Protein AF-A0A9D9XX93-F1 (afdb_monomer_lite)

Radius of gyration: 15.36 Å; chains: 1; bounding box: 26×37×39 Å

Foldseek 3Di:
DLPA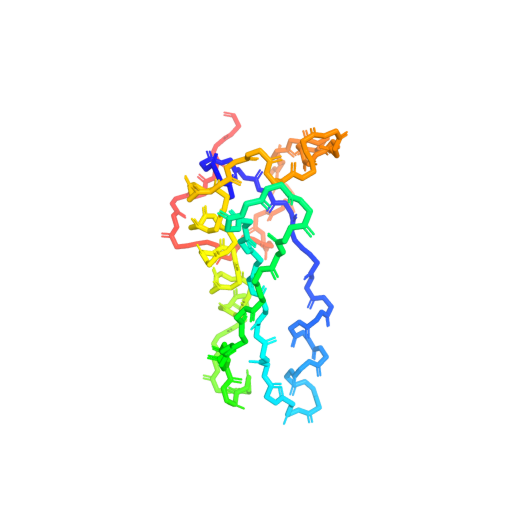DFDDDQVVLVVCQVVQNFDKDWAWDAPDVPDIDIDIDGQGNGSNPDDRCVSVVSVVVVVVVSCVVPVVPDPPVDPRPPDHDDPVCVVVDDDPDDDDDD

pLDDT: mean 94.85, std 4.1, range [68.88, 98.12]

Structure (mmCIF, N/CA/C/O backbone):
data_AF-A0A9D9XX93-F1
#
_entry.id   AF-A0A9D9XX93-F1
#
loop_
_atom_site.group_PDB
_atom_site.id
_atom_site.type_symbol
_atom_site.label_atom_id
_atom_site.label_alt_id
_atom_site.label_comp_id
_atom_site.label_asym_id
_atom_site.label_entity_id
_atom_site.label_seq_id
_atom_site.pdbx_PDB_ins_code
_atom_site.Cartn_x
_atom_site.Cartn_y
_atom_site.Cartn_z
_atom_site.occupancy
_atom_site.B_iso_or_equiv
_atom_site.auth_seq_id
_atom_site.auth_comp_id
_atom_site.auth_asym_id
_atom_site.auth_atom_id
_atom_site.pdbx_PDB_model_num
ATOM 1 N N . PHE A 1 1 ? -3.463 7.532 -5.081 1.00 94.12 1 PHE A N 1
ATOM 2 C CA . PHE A 1 1 ? -3.706 7.297 -3.642 1.00 94.12 1 PHE A CA 1
ATOM 3 C C . PHE A 1 1 ? -4.510 8.448 -3.058 1.00 94.12 1 PHE A C 1
ATOM 5 O O . PHE A 1 1 ? -4.016 9.572 -3.066 1.00 94.12 1 PHE A O 1
ATOM 12 N N . LEU A 1 2 ? -5.735 8.192 -2.600 1.00 94.75 2 LEU A N 1
ATOM 13 C CA . LEU A 1 2 ? -6.713 9.170 -2.118 1.00 94.75 2 LEU A CA 1
ATOM 14 C C . LEU A 1 2 ? -6.823 10.371 -3.073 1.00 94.75 2 LEU A C 1
ATOM 16 O O . LEU A 1 2 ? -6.696 11.523 -2.665 1.00 94.75 2 LEU A O 1
ATOM 20 N N . ASN A 1 3 ? -6.989 10.072 -4.368 1.00 91.75 3 ASN A N 1
ATOM 21 C CA . ASN A 1 3 ? -7.096 11.042 -5.469 1.00 91.75 3 ASN A CA 1
ATOM 22 C C . ASN A 1 3 ? -5.885 11.970 -5.657 1.00 91.75 3 ASN A C 1
ATOM 24 O O . ASN A 1 3 ? -5.996 13.026 -6.274 1.00 91.75 3 ASN A O 1
ATOM 28 N N . LYS A 1 4 ? -4.714 11.585 -5.139 1.00 92.38 4 LYS A N 1
ATOM 29 C CA . LYS A 1 4 ? -3.457 12.304 -5.356 1.00 92.38 4 LYS A CA 1
ATOM 30 C C . LYS A 1 4 ? -2.407 11.408 -6.016 1.00 92.38 4 LYS A C 1
ATOM 32 O O . LYS A 1 4 ? -2.319 10.218 -5.671 1.00 92.38 4 LYS A O 1
ATOM 37 N N . PRO A 1 5 ? -1.561 11.969 -6.901 1.00 93.50 5 PRO A N 1
ATOM 38 C CA . PRO A 1 5 ? -0.344 11.306 -7.356 1.00 93.50 5 PRO A CA 1
ATOM 39 C C . PRO A 1 5 ? 0.514 10.992 -6.138 1.00 93.50 5 PRO A C 1
ATOM 41 O O . PRO A 1 5 ? 0.676 11.825 -5.245 1.00 93.50 5 PRO A O 1
ATOM 44 N N . THR A 1 6 ? 0.989 9.759 -6.012 1.00 94.75 6 THR A N 1
ATOM 45 C CA . THR A 1 6 ? 1.677 9.334 -4.791 1.00 94.75 6 THR A CA 1
ATOM 46 C C . THR A 1 6 ? 2.667 8.229 -5.109 1.00 94.75 6 THR A C 1
ATOM 48 O O . THR A 1 6 ? 2.300 7.216 -5.693 1.00 94.75 6 THR A O 1
ATOM 51 N N . GLY A 1 7 ? 3.914 8.405 -4.674 1.00 94.12 7 GLY A N 1
ATOM 52 C CA . GLY A 1 7 ? 4.950 7.387 -4.815 1.00 94.12 7 GLY A CA 1
ATOM 53 C C . GLY A 1 7 ? 4.735 6.203 -3.869 1.00 94.12 7 GLY A C 1
ATOM 54 O O . GLY A 1 7 ? 4.443 6.382 -2.680 1.00 94.12 7 GLY A O 1
ATOM 55 N N . PHE A 1 8 ? 4.923 4.995 -4.390 1.00 95.00 8 PHE A N 1
ATOM 56 C CA . PHE A 1 8 ? 4.985 3.744 -3.634 1.00 95.00 8 PHE A CA 1
ATOM 57 C C . PHE A 1 8 ? 6.303 3.028 -3.928 1.00 95.00 8 PHE A C 1
ATOM 59 O O . PHE A 1 8 ? 6.903 3.206 -4.988 1.00 95.00 8 PHE A O 1
ATOM 66 N N . LEU A 1 9 ? 6.770 2.230 -2.969 1.00 93.12 9 LEU A N 1
ATOM 67 C CA . LEU A 1 9 ? 7.984 1.438 -3.131 1.00 93.12 9 LEU A CA 1
ATOM 68 C C . LEU A 1 9 ? 7.708 0.259 -4.071 1.00 93.12 9 LEU A C 1
ATOM 70 O O . LEU A 1 9 ? 6.812 -0.533 -3.812 1.00 93.12 9 LEU A O 1
ATOM 74 N N . LYS A 1 10 ? 8.522 0.113 -5.123 1.00 91.75 10 LYS A N 1
ATOM 75 C CA . LYS A 1 10 ? 8.438 -1.012 -6.076 1.00 91.75 10 LYS A CA 1
ATOM 76 C C . LYS A 1 10 ? 9.154 -2.283 -5.595 1.00 91.75 10 LYS A C 1
ATOM 78 O O . LYS A 1 10 ? 9.040 -3.331 -6.221 1.00 91.75 10 LYS A O 1
ATOM 83 N N . GLY A 1 11 ? 9.944 -2.188 -4.521 1.00 93.62 11 GLY A N 1
ATOM 84 C CA . GLY A 1 11 ? 10.828 -3.268 -4.072 1.00 93.62 11 GLY A CA 1
ATOM 85 C C . GLY A 1 11 ? 10.088 -4.552 -3.697 1.00 93.62 11 GLY A C 1
ATOM 86 O O . GLY A 1 11 ? 10.543 -5.632 -4.057 1.00 93.62 11 GLY A O 1
ATOM 87 N N . SER A 1 12 ? 8.929 -4.435 -3.044 1.00 92.81 12 SER A N 1
ATOM 88 C CA . SER A 1 12 ? 8.096 -5.580 -2.661 1.00 92.81 12 SER A CA 1
ATOM 89 C C . SER A 1 12 ? 7.587 -6.353 -3.876 1.00 92.81 12 SER A C 1
ATOM 91 O O . SER A 1 12 ? 7.733 -7.570 -3.923 1.00 92.81 12 SER A O 1
ATOM 93 N N . GLU A 1 13 ? 7.059 -5.656 -4.885 1.00 95.94 13 GLU A N 1
ATOM 94 C CA . GLU A 1 13 ? 6.615 -6.288 -6.130 1.00 95.94 13 GLU A CA 1
ATOM 95 C C . GLU A 1 13 ? 7.779 -6.945 -6.873 1.00 95.94 13 GLU A C 1
ATOM 97 O O . GLU A 1 13 ? 7.690 -8.115 -7.238 1.00 95.94 13 GLU A O 1
ATOM 102 N N . LYS A 1 14 ? 8.901 -6.233 -7.044 1.00 96.56 14 LYS A N 1
ATOM 103 C CA . LYS A 1 14 ? 10.091 -6.790 -7.707 1.00 96.56 14 LYS A CA 1
ATOM 104 C C . LYS A 1 14 ? 10.597 -8.052 -7.012 1.00 96.56 14 LYS A C 1
ATOM 106 O O . LYS A 1 14 ? 10.942 -9.020 -7.686 1.00 96.56 14 LYS A O 1
ATOM 111 N N . PHE A 1 15 ? 10.627 -8.046 -5.682 1.00 97.56 15 PHE A N 1
ATOM 112 C CA . PHE A 1 15 ? 11.035 -9.202 -4.893 1.00 97.56 15 PHE A CA 1
ATOM 113 C C . PHE A 1 15 ? 10.060 -10.372 -5.058 1.00 97.56 15 PHE A C 1
ATOM 115 O O . PHE A 1 15 ? 10.495 -11.475 -5.383 1.00 97.56 15 PHE A O 1
ATOM 122 N N . ALA A 1 16 ? 8.754 -10.127 -4.917 1.00 97.62 16 ALA A N 1
ATOM 123 C CA . ALA A 1 16 ? 7.729 -11.157 -5.071 1.00 97.62 16 ALA A CA 1
ATOM 124 C C . ALA A 1 16 ? 7.778 -11.808 -6.461 1.00 97.62 16 ALA A C 1
ATOM 126 O O . ALA A 1 16 ? 7.798 -13.033 -6.558 1.00 97.62 16 ALA A O 1
ATOM 127 N N . LYS A 1 17 ? 7.898 -11.007 -7.531 1.00 97.94 17 LYS A N 1
ATOM 128 C CA . LYS A 1 17 ? 8.065 -11.508 -8.906 1.00 97.94 17 LYS A CA 1
ATOM 129 C C . LYS A 1 17 ? 9.351 -12.308 -9.078 1.00 97.94 17 LYS A C 1
ATOM 131 O O . LYS A 1 17 ? 9.315 -13.422 -9.589 1.00 97.94 17 LYS A O 1
ATOM 136 N N . GLY A 1 18 ? 10.483 -11.764 -8.629 1.00 97.69 18 GLY A N 1
ATOM 137 C CA . GLY A 1 18 ? 11.787 -12.409 -8.791 1.00 97.69 18 GLY A CA 1
ATOM 138 C C . GLY A 1 18 ? 11.905 -13.744 -8.053 1.00 97.69 18 GLY A C 1
ATOM 139 O O . GLY A 1 18 ? 12.615 -14.632 -8.513 1.00 97.69 18 GLY A O 1
ATOM 140 N N . GLN A 1 19 ? 11.197 -13.891 -6.933 1.00 98.00 19 GLN A N 1
ATOM 141 C CA . GLN A 1 19 ? 11.206 -15.105 -6.114 1.00 98.00 19 GLN A CA 1
ATOM 142 C C . GLN A 1 19 ? 9.971 -15.997 -6.316 1.00 98.00 19 GLN A C 1
ATOM 144 O O . GLN A 1 19 ? 9.900 -17.062 -5.711 1.00 98.00 19 GLN A O 1
ATOM 149 N N . LYS A 1 20 ? 9.014 -15.592 -7.164 1.00 97.50 20 LYS A N 1
ATOM 150 C CA . LYS A 1 20 ? 7.742 -16.302 -7.398 1.00 97.50 20 LYS A CA 1
ATOM 151 C C . LYS A 1 20 ? 6.957 -16.553 -6.103 1.00 97.50 20 LYS A C 1
ATOM 153 O O . LYS A 1 20 ? 6.455 -17.648 -5.868 1.00 97.50 20 LYS A O 1
ATOM 158 N N . ILE A 1 21 ? 6.906 -15.545 -5.235 1.00 97.94 21 ILE A N 1
ATOM 159 C CA . ILE A 1 21 ? 6.302 -15.658 -3.903 1.00 97.94 21 ILE A CA 1
ATOM 160 C C . ILE A 1 21 ? 4.865 -15.120 -3.937 1.00 97.94 21 ILE A C 1
ATOM 162 O O . ILE A 1 21 ? 4.689 -13.941 -4.259 1.00 97.94 21 ILE A O 1
ATOM 166 N N . PRO A 1 22 ? 3.856 -15.923 -3.548 1.00 97.75 22 PRO A N 1
ATOM 167 C CA . PRO A 1 22 ? 2.496 -15.437 -3.349 1.00 97.75 22 PRO A CA 1
ATOM 168 C C . PRO A 1 22 ? 2.448 -14.288 -2.339 1.00 97.75 22 PRO A C 1
ATOM 170 O O . PRO A 1 22 ? 3.128 -14.299 -1.311 1.00 97.75 22 PRO A O 1
ATOM 173 N N . VAL A 1 23 ? 1.614 -13.293 -2.614 1.00 98.06 23 VAL A N 1
ATOM 174 C CA . VAL A 1 23 ? 1.494 -12.082 -1.805 1.00 98.06 23 VAL A CA 1
ATOM 175 C C . VAL A 1 23 ? 0.183 -12.122 -1.042 1.00 98.06 23 VAL A C 1
ATOM 177 O O . VAL A 1 23 ? -0.896 -12.132 -1.631 1.00 98.06 23 VAL A O 1
ATOM 180 N N . VAL A 1 24 ? 0.278 -12.107 0.283 1.00 97.94 24 VAL A N 1
ATOM 181 C CA . VAL A 1 24 ? -0.860 -11.976 1.197 1.00 97.94 24 VAL A CA 1
ATOM 182 C C . VAL A 1 24 ? -0.900 -10.543 1.710 1.00 97.94 24 VAL A C 1
ATOM 184 O O . VAL A 1 24 ? 0.128 -9.981 2.091 1.00 97.94 24 VAL A O 1
ATOM 187 N N . MET A 1 25 ? -2.089 -9.952 1.731 1.00 96.94 25 MET A N 1
ATOM 188 C CA . MET A 1 25 ? -2.329 -8.649 2.336 1.00 96.94 25 MET A CA 1
ATOM 189 C C . MET A 1 25 ? -3.026 -8.821 3.681 1.00 96.94 25 MET A C 1
ATOM 191 O O . MET A 1 25 ? -3.832 -9.729 3.864 1.00 96.94 25 MET A O 1
ATOM 195 N N . MET A 1 26 ? -2.713 -7.922 4.611 1.00 97.44 26 MET A N 1
ATOM 196 C CA . MET A 1 26 ? -3.403 -7.796 5.886 1.00 97.44 26 MET A CA 1
ATOM 197 C C . MET A 1 26 ? -4.142 -6.458 5.929 1.00 97.44 26 MET A C 1
A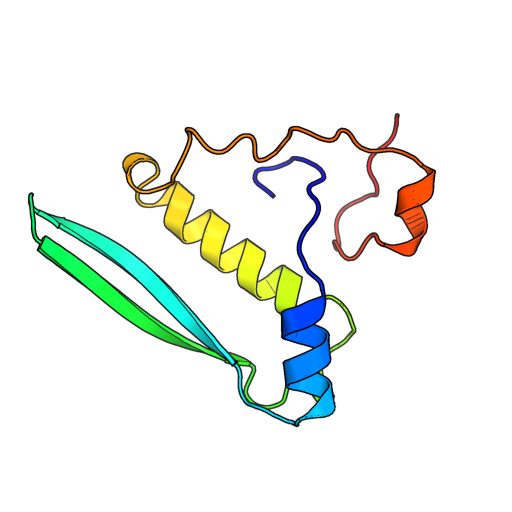TOM 199 O O . MET A 1 26 ? -3.561 -5.419 5.606 1.00 97.44 26 MET A O 1
ATOM 203 N N . THR A 1 27 ? -5.388 -6.472 6.385 1.00 96.31 27 THR A N 1
ATOM 204 C CA . THR A 1 27 ? -6.144 -5.270 6.753 1.00 96.31 27 THR A CA 1
ATOM 205 C C . THR A 1 27 ? -6.483 -5.288 8.232 1.00 96.31 27 THR A C 1
ATOM 207 O O . THR A 1 27 ? -6.737 -6.345 8.809 1.00 96.31 27 THR A O 1
ATOM 210 N N . THR A 1 28 ? -6.511 -4.106 8.844 1.00 96.31 28 THR A N 1
ATOM 211 C CA . THR A 1 28 ? -6.790 -3.950 10.273 1.00 96.31 28 THR A CA 1
ATOM 212 C C . THR A 1 28 ? -8.074 -3.163 10.462 1.00 96.31 28 THR A C 1
ATOM 214 O O . THR A 1 28 ? -8.250 -2.101 9.866 1.00 96.31 28 THR A O 1
ATOM 217 N N . THR A 1 29 ? -8.954 -3.647 11.329 1.00 96.94 29 THR A N 1
ATOM 218 C CA . THR A 1 29 ? -10.125 -2.907 11.805 1.00 96.94 29 THR A CA 1
ATOM 219 C C . THR A 1 29 ? -10.148 -2.888 13.328 1.00 96.94 29 THR A C 1
ATOM 221 O O . THR A 1 29 ? -9.527 -3.714 13.998 1.00 96.94 29 THR A O 1
ATOM 224 N N . ARG A 1 30 ? -10.833 -1.910 13.915 1.00 97.62 30 ARG A N 1
ATOM 225 C CA . ARG A 1 30 ? -11.020 -1.785 15.362 1.00 97.62 30 ARG A CA 1
ATOM 226 C C . ARG A 1 30 ? -12.487 -2.007 15.684 1.00 97.62 30 ARG A C 1
ATOM 228 O O . ARG A 1 30 ? -13.315 -1.150 15.386 1.00 97.62 30 ARG A O 1
ATOM 235 N N . THR A 1 31 ? -12.790 -3.134 16.321 1.00 96.12 31 THR A N 1
ATOM 236 C CA . THR A 1 31 ? -14.164 -3.531 16.675 1.00 96.12 31 THR A CA 1
ATOM 237 C C . THR A 1 31 ? -14.673 -2.796 17.913 1.00 96.12 31 THR A C 1
ATOM 239 O O . THR A 1 31 ? -15.847 -2.452 17.999 1.00 96.12 31 THR A O 1
ATOM 242 N N . LYS A 1 32 ? -13.782 -2.525 18.874 1.00 96.62 32 LYS A N 1
ATOM 243 C CA . LYS A 1 32 ? -14.024 -1.693 20.064 1.00 96.62 32 LYS A CA 1
ATOM 244 C C . LYS A 1 32 ? -12.696 -1.183 20.628 1.00 96.62 32 LYS A C 1
ATOM 246 O O . LYS A 1 32 ? -11.622 -1.585 20.182 1.00 96.62 32 LYS A O 1
ATOM 251 N N . ARG A 1 33 ? -12.737 -0.289 21.624 1.00 96.31 33 A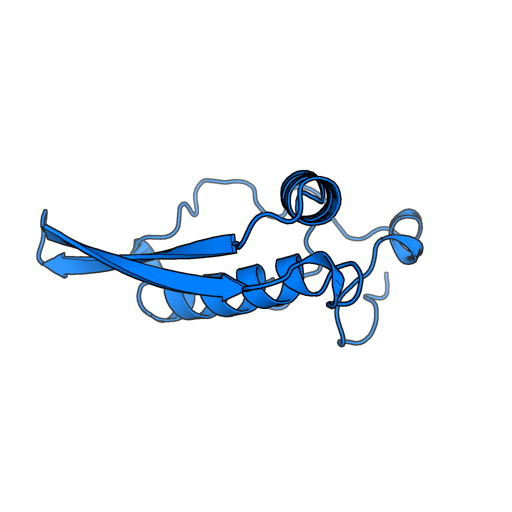RG A N 1
ATOM 252 C CA . ARG A 1 33 ? -11.520 0.254 22.256 1.00 96.31 33 ARG A CA 1
ATOM 253 C C . ARG A 1 33 ? -10.596 -0.884 22.717 1.00 96.31 33 ARG A C 1
ATOM 255 O O . ARG A 1 33 ? -11.023 -1.794 23.426 1.00 96.31 33 ARG A O 1
ATOM 262 N N . GLY A 1 34 ? -9.337 -0.828 22.286 1.00 96.25 34 GLY A N 1
ATOM 263 C CA . GLY A 1 34 ? -8.312 -1.824 22.615 1.00 96.25 34 GLY A CA 1
ATOM 264 C C . GLY A 1 34 ? -8.449 -3.181 21.913 1.00 96.25 34 GLY A C 1
ATOM 265 O O . GLY A 1 34 ? -7.648 -4.058 22.199 1.00 96.25 34 GLY A O 1
ATOM 266 N N . HIS A 1 35 ? -9.425 -3.370 21.018 1.00 97.81 35 HIS A N 1
ATOM 267 C CA . HIS A 1 35 ? -9.637 -4.635 20.312 1.00 97.81 35 HIS A CA 1
ATOM 268 C C . HIS A 1 35 ? -9.546 -4.416 18.804 1.00 97.81 35 HIS A C 1
ATOM 270 O O . HIS A 1 35 ? -10.336 -3.666 18.223 1.00 97.81 35 HIS A O 1
ATOM 276 N N . TYR A 1 36 ? -8.580 -5.089 18.189 1.00 97.19 36 TYR A N 1
ATOM 277 C CA . TYR A 1 36 ? -8.311 -5.019 16.761 1.00 97.19 36 TYR A CA 1
ATOM 278 C C . TYR A 1 36 ? -8.578 -6.374 16.122 1.00 97.19 36 TYR A C 1
ATOM 280 O O . TYR A 1 36 ? -8.296 -7.416 16.711 1.00 97.19 36 TYR A O 1
ATOM 288 N N . HIS A 1 37 ? -9.143 -6.335 14.927 1.00 97.62 37 HIS A N 1
ATOM 289 C CA . HIS A 1 37 ? -9.335 -7.488 14.076 1.00 97.62 37 HIS A CA 1
ATOM 290 C C . HIS A 1 37 ? -8.396 -7.359 12.879 1.00 97.62 37 HIS A C 1
ATOM 292 O O . HIS A 1 37 ? -8.299 -6.291 12.273 1.00 97.62 37 HIS A O 1
ATOM 298 N N . PHE A 1 38 ? -7.696 -8.447 12.578 1.00 97.44 38 PHE A N 1
ATOM 299 C CA . PHE A 1 38 ? -6.787 -8.545 11.447 1.00 97.44 38 PHE A CA 1
ATOM 300 C C . PHE A 1 38 ? -7.357 -9.570 10.480 1.00 97.44 38 PHE A C 1
ATOM 302 O O . PHE A 1 38 ? -7.593 -10.716 10.859 1.00 97.44 38 PHE A O 1
ATOM 309 N N . GLU A 1 39 ? -7.570 -9.142 9.247 1.00 97.31 39 GLU A N 1
ATOM 310 C CA . GLU A 1 39 ? -8.012 -10.001 8.160 1.00 97.31 39 GLU A CA 1
ATOM 311 C C . GLU A 1 39 ? -6.854 -10.173 7.185 1.00 97.31 39 GLU A C 1
ATOM 313 O O . GLU A 1 39 ? -6.218 -9.192 6.794 1.00 97.31 39 GLU A O 1
ATOM 318 N N . TYR A 1 40 ? -6.578 -11.421 6.817 1.00 98.12 40 TYR A N 1
ATOM 319 C CA . TYR A 1 40 ? -5.561 -11.776 5.838 1.00 98.12 40 TYR A CA 1
ATOM 320 C C . TYR A 1 40 ? -6.249 -12.363 4.619 1.00 98.12 40 TYR A C 1
ATOM 322 O O . TYR A 1 40 ? -7.088 -13.253 4.749 1.00 98.12 40 TYR A O 1
ATOM 330 N N . PHE A 1 41 ? -5.862 -11.906 3.437 1.00 97.81 41 PHE A N 1
ATOM 331 C CA . PHE A 1 41 ? -6.359 -12.457 2.186 1.00 97.81 41 PHE A CA 1
ATOM 332 C C . PHE A 1 41 ? -5.242 -12.535 1.155 1.00 97.81 41 PHE A C 1
ATOM 334 O O . PHE A 1 41 ? -4.272 -11.770 1.185 1.00 97.81 41 PHE A O 1
ATOM 341 N N . LEU A 1 42 ? -5.376 -13.494 0.242 1.00 98.06 42 LEU A N 1
ATOM 342 C CA . LEU A 1 42 ? -4.464 -13.634 -0.880 1.00 98.06 42 LEU A CA 1
ATOM 343 C C . LEU A 1 42 ? -4.661 -12.438 -1.813 1.00 98.06 42 LEU A C 1
ATOM 345 O O . LEU A 1 42 ? -5.727 -12.277 -2.401 1.00 98.06 42 LEU A O 1
ATOM 349 N N . LEU A 1 43 ? -3.641 -11.587 -1.912 1.00 97.69 43 LEU A N 1
ATOM 350 C CA . LEU A 1 43 ? -3.637 -10.449 -2.826 1.00 97.69 43 LEU A CA 1
ATOM 351 C C . LEU A 1 43 ? -3.250 -10.915 -4.232 1.00 97.69 43 LEU A C 1
ATOM 353 O O . LEU A 1 43 ? -3.859 -10.505 -5.209 1.00 97.69 43 LEU A O 1
ATOM 357 N N . CYS A 1 44 ? -2.249 -11.790 -4.334 1.00 97.94 44 CYS A N 1
ATOM 358 C CA . CYS A 1 44 ? -1.784 -12.333 -5.604 1.00 97.94 44 CYS A CA 1
ATOM 359 C C . CYS A 1 44 ? -1.173 -13.724 -5.401 1.00 97.94 44 CYS A C 1
ATOM 361 O O . CYS A 1 44 ? -0.261 -13.878 -4.591 1.00 97.94 44 CYS A O 1
ATOM 363 N N . GLU A 1 45 ? -1.667 -14.728 -6.126 1.00 98.00 45 GLU A N 1
ATOM 364 C CA . GLU A 1 45 ? -1.140 -16.097 -6.063 1.00 98.00 45 GLU A CA 1
ATOM 365 C C . GLU A 1 45 ? 0.189 -16.232 -6.810 1.00 98.00 45 GLU A C 1
ATOM 367 O O . GLU A 1 45 ? 1.190 -16.634 -6.225 1.00 98.00 45 GLU A O 1
ATOM 372 N N . ASP A 1 46 ? 0.213 -15.826 -8.081 1.00 97.81 46 ASP A N 1
ATOM 373 C CA . ASP A 1 46 ? 1.419 -15.804 -8.902 1.00 97.81 46 ASP A CA 1
ATOM 374 C C . ASP A 1 46 ? 1.735 -14.364 -9.341 1.00 97.81 46 ASP A C 1
ATOM 376 O O . ASP A 1 46 ? 1.101 -13.834 -10.259 1.00 97.81 46 ASP A O 1
ATOM 380 N N . PRO A 1 47 ? 2.726 -13.695 -8.724 1.00 97.38 47 PRO A N 1
ATOM 381 C CA . PRO A 1 47 ? 3.090 -12.338 -9.114 1.00 97.38 47 PRO A CA 1
ATOM 382 C C . PRO A 1 47 ? 3.769 -12.279 -10.493 1.00 97.38 47 PRO A C 1
ATOM 384 O O . PRO A 1 47 ? 3.873 -11.196 -11.069 1.00 97.38 47 PRO A O 1
ATOM 387 N N . THR A 1 48 ? 4.242 -13.398 -11.052 1.00 97.44 48 THR A N 1
ATOM 388 C CA . THR A 1 48 ? 4.972 -13.401 -12.331 1.00 97.44 48 THR A CA 1
ATOM 389 C C . THR A 1 48 ? 4.079 -13.214 -13.552 1.00 97.44 48 THR A C 1
ATOM 391 O O . THR A 1 48 ? 4.574 -12.773 -14.589 1.00 97.44 48 THR A O 1
ATOM 394 N N . VAL A 1 49 ? 2.776 -13.486 -13.429 1.00 97.56 49 VAL A N 1
ATOM 395 C CA . VAL A 1 49 ? 1.818 -13.406 -14.547 1.00 97.56 49 VAL A CA 1
ATOM 396 C C . VAL A 1 49 ? 1.078 -12.070 -14.630 1.00 97.56 49 VAL A C 1
ATOM 398 O O . VAL A 1 49 ? 0.388 -11.812 -15.614 1.00 97.56 49 VAL A O 1
ATOM 401 N N . ILE A 1 50 ? 1.211 -11.207 -13.619 1.00 96.25 50 ILE A N 1
ATOM 402 C CA . ILE A 1 50 ? 0.571 -9.886 -13.606 1.00 96.25 50 ILE A CA 1
ATOM 403 C C . ILE A 1 50 ? 1.493 -8.804 -14.199 1.00 96.25 50 ILE A C 1
ATOM 405 O O . ILE A 1 50 ? 2.720 -8.905 -14.066 1.00 96.25 50 ILE A O 1
ATOM 409 N N . PRO A 1 51 ? 0.948 -7.735 -14.814 1.00 95.38 51 PRO A N 1
ATOM 410 C CA . PRO A 1 51 ? 1.736 -6.605 -15.316 1.00 95.38 51 PRO A CA 1
ATOM 411 C C . PRO A 1 51 ? 2.579 -5.919 -14.230 1.00 95.38 51 PRO A C 1
ATOM 413 O O . PRO A 1 51 ? 2.308 -6.048 -13.034 1.00 95.38 51 PRO A O 1
ATOM 416 N N . GLU A 1 52 ? 3.640 -5.203 -14.617 1.00 93.06 52 GLU A N 1
ATOM 417 C CA . GLU A 1 52 ? 4.381 -4.354 -13.670 1.00 93.06 52 GLU A CA 1
ATOM 418 C C . GLU A 1 52 ? 3.470 -3.256 -13.103 1.00 93.06 52 GLU A C 1
ATOM 420 O O . GLU A 1 52 ? 2.728 -2.608 -13.835 1.00 93.06 52 GLU A O 1
ATOM 425 N N . GLY A 1 53 ? 3.526 -3.056 -11.788 1.00 94.88 53 GLY A N 1
ATOM 426 C CA . GLY A 1 53 ? 2.733 -2.068 -11.066 1.00 94.88 53 GLY A CA 1
ATOM 427 C C . GLY A 1 53 ? 1.355 -2.567 -10.637 1.00 94.88 53 GLY A C 1
ATOM 428 O O . GLY A 1 53 ? 0.756 -1.967 -9.744 1.00 94.88 53 GLY A O 1
ATOM 429 N N . GLU A 1 54 ? 0.862 -3.675 -11.197 1.00 96.12 54 GLU A N 1
ATOM 430 C CA . 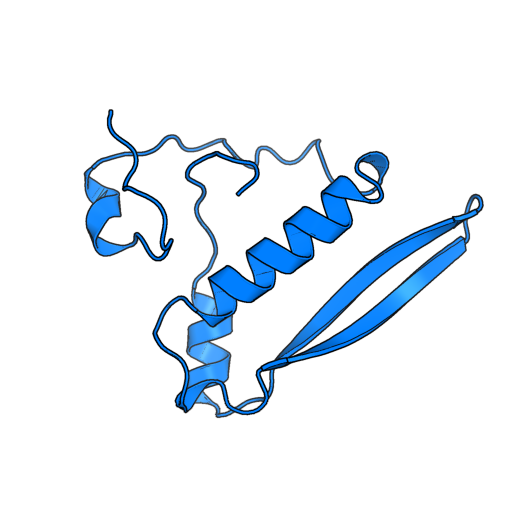GLU A 1 54 ? -0.468 -4.205 -10.878 1.00 96.12 54 GLU A CA 1
ATOM 431 C C . GLU A 1 54 ? -0.577 -4.631 -9.409 1.00 96.12 54 GLU A C 1
ATOM 433 O O . GLU A 1 54 ? -1.560 -4.313 -8.740 1.00 96.12 54 GLU A O 1
ATOM 438 N N . LEU A 1 55 ? 0.471 -5.243 -8.848 1.00 96.75 55 LEU A N 1
ATOM 439 C CA . LEU A 1 55 ? 0.473 -5.616 -7.432 1.00 96.75 55 LEU A CA 1
ATOM 440 C C . LEU A 1 55 ? 0.362 -4.383 -6.525 1.00 96.75 55 LEU A C 1
ATOM 442 O O . LEU A 1 55 ? -0.383 -4.381 -5.543 1.00 96.75 55 LEU A O 1
ATOM 446 N N . ILE A 1 56 ? 1.094 -3.316 -6.861 1.00 96.25 56 ILE A N 1
ATOM 447 C CA . ILE A 1 56 ? 1.020 -2.049 -6.132 1.00 96.25 56 ILE A CA 1
ATOM 448 C C . ILE A 1 56 ? -0.374 -1.434 -6.267 1.00 96.25 56 ILE A C 1
ATOM 450 O O . ILE A 1 56 ? -0.912 -0.968 -5.265 1.00 96.25 56 ILE A O 1
ATOM 454 N N . ARG A 1 57 ? -0.992 -1.460 -7.455 1.00 96.12 57 ARG A N 1
ATOM 455 C CA . ARG A 1 57 ? -2.362 -0.963 -7.657 1.00 96.12 57 ARG A CA 1
ATOM 456 C C . ARG A 1 57 ? -3.372 -1.697 -6.778 1.00 96.12 57 ARG A C 1
ATOM 458 O O . ARG A 1 57 ? -4.168 -1.042 -6.105 1.00 96.12 57 ARG A O 1
ATOM 465 N N . GLN A 1 58 ? -3.320 -3.028 -6.742 1.00 96.12 58 GLN A N 1
ATOM 466 C CA . GLN A 1 58 ? -4.213 -3.833 -5.905 1.00 96.12 58 GLN A CA 1
ATOM 467 C C . GLN A 1 58 ? -4.019 -3.507 -4.423 1.00 96.12 58 GLN A C 1
ATOM 469 O O . GLN A 1 58 ? -4.983 -3.202 -3.720 1.00 96.12 58 GLN A O 1
ATOM 474 N N . TYR A 1 59 ? -2.767 -3.457 -3.960 1.00 96.94 59 TYR A N 1
ATOM 475 C CA . TYR A 1 59 ? -2.446 -3.032 -2.597 1.00 96.94 59 TYR A CA 1
ATOM 476 C C . TYR A 1 59 ? -3.027 -1.646 -2.269 1.00 96.94 59 TYR A C 1
ATOM 478 O O . TYR A 1 59 ? -3.664 -1.466 -1.229 1.00 96.94 59 TYR A O 1
ATOM 486 N N . VAL A 1 60 ? -2.844 -0.667 -3.161 1.00 96.38 60 VAL A N 1
ATOM 487 C CA . VAL A 1 60 ? -3.353 0.701 -2.989 1.00 96.38 60 VAL A CA 1
ATOM 488 C C . VAL A 1 60 ? -4.872 0.720 -2.890 1.00 96.38 60 VAL A C 1
ATOM 490 O O . VAL A 1 60 ? -5.401 1.367 -1.990 1.00 96.38 60 VAL A O 1
ATOM 493 N N . TYR A 1 61 ? -5.565 -0.014 -3.757 1.00 96.31 61 TYR A N 1
ATOM 494 C CA . TYR A 1 61 ? -7.021 -0.119 -3.746 1.00 96.31 61 TYR A CA 1
ATOM 495 C C . TYR A 1 61 ? -7.556 -0.644 -2.407 1.00 96.31 61 TYR A C 1
ATOM 497 O O . TYR A 1 61 ? -8.450 -0.047 -1.803 1.00 96.31 61 TYR A O 1
ATOM 505 N N . HIS A 1 62 ? -6.981 -1.737 -1.901 1.00 97.44 62 HIS A N 1
ATOM 506 C CA . HIS A 1 62 ? -7.394 -2.316 -0.622 1.00 97.44 62 HIS A CA 1
ATOM 507 C C . HIS A 1 62 ? -7.032 -1.422 0.570 1.00 97.44 62 HIS A C 1
ATOM 509 O O . HIS A 1 62 ? -7.825 -1.291 1.505 1.00 97.44 62 HIS A O 1
ATOM 515 N N . LEU A 1 63 ? -5.874 -0.757 0.524 1.00 97.12 63 LEU A N 1
ATOM 516 C CA . LEU A 1 63 ? -5.479 0.215 1.539 1.00 97.12 63 LEU A CA 1
ATOM 517 C C . LEU A 1 63 ? -6.463 1.390 1.590 1.00 97.12 63 LEU A C 1
ATOM 519 O O . LEU A 1 63 ? -6.901 1.768 2.672 1.00 97.12 63 LEU A O 1
ATOM 523 N N . GLU A 1 64 ? -6.839 1.955 0.442 1.00 97.69 64 GLU A N 1
ATOM 524 C CA . GLU A 1 64 ? -7.817 3.046 0.376 1.00 97.69 64 GLU A CA 1
ATOM 525 C C . GLU A 1 64 ? -9.172 2.632 0.940 1.00 97.69 64 GLU A C 1
ATOM 527 O O . GLU A 1 64 ? -9.743 3.382 1.730 1.00 97.69 64 GLU A O 1
ATOM 532 N N . LYS A 1 65 ? -9.656 1.428 0.615 1.00 97.44 65 LYS A N 1
ATOM 533 C CA . LYS A 1 65 ? -10.889 0.892 1.205 1.00 97.44 65 LYS A CA 1
ATOM 534 C C . LYS A 1 65 ? -10.808 0.776 2.724 1.00 97.44 65 LYS A C 1
ATOM 536 O O . LYS A 1 65 ? -11.752 1.153 3.413 1.00 97.44 65 LYS A O 1
ATOM 541 N N . ASN A 1 66 ? -9.694 0.277 3.259 1.00 97.56 66 ASN A N 1
ATOM 542 C CA . ASN A 1 66 ? -9.517 0.147 4.705 1.00 97.56 66 ASN A CA 1
ATOM 543 C C . ASN A 1 66 ? -9.453 1.520 5.401 1.00 97.56 66 ASN A C 1
ATOM 545 O O . ASN A 1 66 ? -10.076 1.704 6.445 1.00 97.56 66 ASN A O 1
ATOM 549 N N . ILE A 1 67 ? -8.795 2.507 4.781 1.00 97.69 67 ILE A N 1
ATOM 550 C CA . ILE A 1 67 ? -8.786 3.898 5.259 1.00 97.69 67 ILE A CA 1
ATOM 551 C C . ILE A 1 67 ? -10.188 4.509 5.205 1.00 97.69 67 ILE A C 1
ATOM 553 O O . ILE A 1 67 ? -10.582 5.193 6.138 1.00 97.69 67 ILE A O 1
ATOM 557 N N . GLN A 1 68 ? -10.954 4.291 4.136 1.00 97.62 68 GLN A N 1
ATOM 558 C CA . GLN A 1 68 ? -12.325 4.804 4.032 1.00 97.62 68 GLN A CA 1
ATOM 559 C C . GLN A 1 68 ? -13.249 4.185 5.086 1.00 97.62 68 GLN A C 1
ATOM 561 O O . GLN A 1 68 ? -14.126 4.872 5.603 1.00 97.62 68 GLN A O 1
ATOM 566 N N . LEU A 1 69 ? -13.037 2.909 5.417 1.00 97.38 69 LEU A N 1
ATOM 567 C CA . LEU A 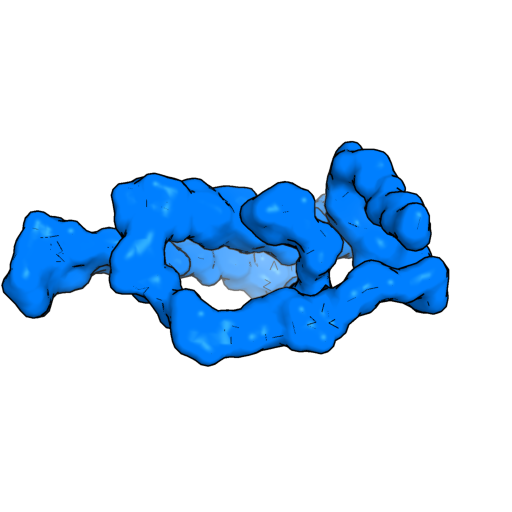1 69 ? -13.802 2.198 6.436 1.00 97.38 69 LEU A CA 1
ATOM 568 C C . LEU A 1 69 ? -13.546 2.752 7.845 1.00 97.38 69 LEU A C 1
ATOM 570 O O . LEU A 1 69 ? -14.496 2.971 8.592 1.00 97.38 69 LEU A O 1
ATOM 574 N N . GLN A 1 70 ? -12.279 2.958 8.216 1.00 97.38 70 GLN A N 1
ATOM 575 C CA . GLN A 1 70 ? -11.887 3.489 9.528 1.00 97.38 70 GLN A CA 1
ATOM 576 C C . GLN A 1 70 ? -10.711 4.463 9.391 1.00 97.38 70 GLN A C 1
ATOM 578 O O . GLN A 1 70 ? -9.558 4.101 9.661 1.00 97.38 70 GLN A O 1
ATOM 583 N N . PRO A 1 71 ? -10.976 5.713 8.971 1.00 97.12 71 PRO A N 1
ATOM 584 C CA . PRO A 1 71 ? -9.923 6.678 8.689 1.00 97.12 71 PRO A CA 1
ATOM 585 C C . PRO A 1 71 ? -9.085 6.971 9.926 1.00 97.12 71 PRO A C 1
ATOM 587 O O . PRO A 1 71 ? -7.887 7.195 9.806 1.00 97.12 71 PRO A O 1
ATOM 590 N N . GLU A 1 72 ? -9.654 6.909 11.126 1.00 96.06 72 GLU A N 1
ATOM 591 C CA . GLU A 1 72 ? -8.944 7.190 12.369 1.00 96.06 72 GLU A CA 1
ATOM 592 C C . GLU A 1 72 ? -7.819 6.193 12.700 1.00 96.06 72 GLU A C 1
ATOM 594 O O . GLU A 1 72 ? -7.007 6.473 13.581 1.00 96.06 72 GLU A O 1
ATOM 599 N N . LEU A 1 73 ? -7.764 5.042 12.019 1.00 96.56 73 LEU A N 1
ATOM 600 C CA . LEU A 1 73 ? -6.702 4.046 12.190 1.00 96.56 73 LEU A CA 1
ATOM 601 C C . LEU A 1 73 ? -5.486 4.294 11.290 1.00 96.56 73 LEU A C 1
ATOM 603 O O . LEU A 1 73 ? -4.425 3.716 11.527 1.00 96.56 73 LEU A O 1
ATOM 607 N N . TYR A 1 74 ? -5.604 5.151 10.274 1.00 96.69 74 TYR A N 1
ATOM 608 C CA . TYR A 1 74 ? -4.472 5.494 9.420 1.00 96.69 74 TYR A CA 1
ATOM 609 C C . TYR A 1 74 ? -3.514 6.459 10.132 1.00 96.69 74 TYR A C 1
ATOM 611 O O . TYR A 1 74 ? -3.927 7.372 10.848 1.00 96.69 74 TYR A O 1
ATOM 619 N N . LEU A 1 75 ? -2.209 6.295 9.909 1.00 95.56 75 LEU A N 1
ATOM 620 C CA . LEU A 1 75 ? -1.178 7.142 10.511 1.00 95.56 75 LEU A CA 1
ATOM 621 C C . LEU A 1 75 ? -1.095 8.509 9.802 1.00 95.56 75 LEU A C 1
ATOM 623 O O . LEU A 1 75 ? -0.157 8.780 9.053 1.00 95.56 75 LEU A O 1
ATOM 627 N N . TRP A 1 76 ? -2.068 9.392 10.044 1.00 95.25 76 TRP A N 1
ATOM 628 C CA . TRP A 1 76 ? -2.158 10.716 9.401 1.00 95.25 76 TRP A CA 1
ATOM 629 C C . TRP A 1 76 ? -1.010 11.675 9.730 1.00 95.25 76 TRP A C 1
ATOM 631 O O . TRP A 1 76 ? -0.803 12.652 9.014 1.00 95.25 76 TRP A O 1
ATOM 641 N N . SER A 1 77 ? -0.237 11.404 10.784 1.00 96.19 77 SER A N 1
ATOM 642 C CA . SER A 1 77 ? 0.977 12.166 11.101 1.00 96.19 77 SER A CA 1
ATOM 643 C C . SER A 1 77 ? 2.109 11.925 10.094 1.00 96.19 77 SER A C 1
ATOM 645 O O . SER A 1 77 ? 3.044 12.725 10.005 1.00 96.19 77 SER A O 1
ATOM 647 N N . HIS A 1 78 ? 2.036 10.849 9.306 1.00 94.38 78 HIS A N 1
ATOM 648 C CA . HIS A 1 78 ? 2.988 10.595 8.238 1.00 94.38 78 HIS A CA 1
ATOM 649 C C . HIS A 1 78 ? 2.825 11.635 7.119 1.00 94.38 78 HIS A C 1
ATOM 651 O O . HIS A 1 78 ? 1.738 11.819 6.571 1.00 94.38 78 HIS A O 1
ATOM 657 N N . LYS A 1 79 ? 3.927 12.284 6.713 1.00 93.12 79 LYS A N 1
ATOM 658 C CA . LYS A 1 79 ? 3.957 13.244 5.593 1.00 93.12 79 LYS A CA 1
ATOM 659 C C . LYS A 1 79 ? 3.860 12.526 4.239 1.00 93.12 79 LYS A C 1
ATOM 661 O O . LYS A 1 79 ? 4.771 12.606 3.416 1.00 93.12 79 LYS A O 1
ATOM 666 N N . ARG A 1 80 ? 2.751 11.814 4.005 1.00 94.75 80 ARG A N 1
ATOM 667 C CA . ARG A 1 80 ? 2.550 10.937 2.841 1.00 94.75 80 ARG A CA 1
ATOM 668 C C . ARG A 1 80 ? 2.746 11.662 1.508 1.00 94.75 80 ARG A C 1
ATOM 670 O O . ARG A 1 80 ? 3.310 11.072 0.591 1.00 94.75 80 ARG A O 1
ATOM 677 N N . TRP A 1 81 ? 2.337 12.929 1.437 1.00 94.38 81 TRP A N 1
ATOM 678 C CA . TRP A 1 81 ? 2.442 13.800 0.258 1.00 94.38 81 TRP A CA 1
ATOM 679 C C . TRP A 1 81 ? 3.526 14.874 0.409 1.00 94.38 81 TRP A C 1
ATOM 681 O O . TRP A 1 81 ? 3.323 16.026 0.042 1.00 94.38 81 TRP A O 1
ATOM 691 N N . LYS A 1 82 ? 4.686 14.518 0.976 1.00 93.19 82 LYS A N 1
ATOM 692 C CA . LYS A 1 82 ? 5.849 15.424 1.043 1.00 93.19 82 LYS A CA 1
ATOM 693 C C . LYS A 1 82 ? 6.373 15.815 -0.347 1.00 93.19 82 LYS A C 1
ATOM 695 O O . LYS A 1 82 ? 6.959 16.881 -0.498 1.00 93.19 82 LYS A O 1
ATOM 700 N N . HIS A 1 83 ? 6.195 14.940 -1.334 1.00 91.50 83 HIS A N 1
ATOM 701 C CA . HIS A 1 83 ? 6.671 15.131 -2.699 1.00 91.50 83 HIS A CA 1
ATOM 702 C C . HIS A 1 83 ? 5.483 15.341 -3.637 1.00 91.50 83 HIS A C 1
ATOM 704 O O . HIS A 1 83 ? 4.576 14.509 -3.674 1.00 91.50 83 HIS A O 1
ATOM 710 N N . SER A 1 84 ? 5.510 16.442 -4.384 1.00 90.94 84 SER A N 1
ATOM 711 C CA . SER A 1 84 ? 4.555 16.724 -5.456 1.00 90.94 84 SER A CA 1
ATOM 712 C C . SER A 1 84 ? 4.903 15.948 -6.725 1.00 90.94 84 SER A C 1
ATOM 714 O O . SER A 1 84 ? 6.034 15.477 -6.886 1.00 90.94 84 SER A O 1
ATOM 716 N N . TRP A 1 85 ? 3.927 15.836 -7.628 1.00 92.62 85 TRP A N 1
ATOM 717 C CA . TRP A 1 85 ? 4.161 15.350 -8.984 1.00 92.62 85 TRP A CA 1
ATOM 718 C C . TRP A 1 85 ? 5.233 16.189 -9.689 1.00 92.62 85 TRP A C 1
ATOM 720 O O . TRP A 1 85 ? 5.331 17.399 -9.479 1.00 92.62 85 TRP A O 1
ATOM 730 N N . LYS A 1 86 ? 6.029 15.522 -10.520 1.00 93.31 86 LYS A N 1
ATOM 731 C CA . LYS A 1 86 ? 6.981 16.125 -11.443 1.00 93.31 86 LYS A CA 1
ATOM 732 C C . LYS A 1 86 ? 6.974 15.300 -12.721 1.00 93.31 86 LYS A C 1
ATOM 734 O O . LYS A 1 86 ? 6.899 14.075 -12.648 1.00 93.31 86 LYS A O 1
ATOM 739 N N . GLU A 1 87 ? 7.143 15.962 -13.858 1.00 92.75 87 GLU A N 1
ATOM 740 C CA . GLU A 1 87 ? 7.125 15.309 -15.173 1.00 92.75 87 GLU A CA 1
ATOM 741 C C . GLU A 1 87 ? 8.214 14.229 -15.320 1.00 92.75 87 GLU A C 1
ATOM 743 O O . GLU A 1 87 ? 8.022 13.235 -16.012 1.00 92.75 87 GLU A O 1
ATOM 748 N N . GLU A 1 88 ? 9.327 14.353 -14.588 1.00 93.81 88 GLU A N 1
ATOM 749 C CA . GLU A 1 88 ? 10.398 13.343 -14.542 1.00 93.81 88 GLU A CA 1
ATOM 750 C C . GLU A 1 88 ? 9.928 11.961 -14.039 1.00 93.81 88 GLU A C 1
ATOM 752 O O . GLU A 1 88 ? 10.600 10.958 -14.265 1.00 93.81 88 GLU A O 1
ATOM 757 N N . TYR A 1 89 ? 8.768 11.882 -13.375 1.00 92.38 89 TYR A N 1
ATOM 758 C CA . TYR A 1 89 ? 8.192 10.630 -12.879 1.00 92.38 89 TYR A CA 1
ATOM 759 C C . TYR A 1 89 ? 7.258 9.939 -13.878 1.00 92.38 89 TYR A C 1
ATOM 761 O O . TYR A 1 89 ? 6.697 8.897 -13.540 1.00 92.38 89 TYR A O 1
ATOM 769 N N . LYS A 1 90 ? 7.077 10.485 -15.084 1.00 92.31 90 LYS A N 1
ATOM 770 C CA . LYS A 1 90 ? 6.161 9.961 -16.108 1.00 92.31 90 LYS A CA 1
ATOM 771 C C . LYS A 1 90 ? 6.346 8.467 -16.383 1.00 92.31 90 LYS A C 1
ATOM 773 O O . LYS A 1 90 ? 5.387 7.709 -16.303 1.00 92.31 90 LYS A O 1
ATOM 778 N N . GLU A 1 91 ? 7.589 8.033 -16.575 1.00 91.56 91 GLU A N 1
ATOM 779 C CA . GLU A 1 91 ? 7.948 6.625 -16.828 1.00 91.56 91 GLU A CA 1
ATOM 780 C C . GLU A 1 91 ? 7.706 5.701 -15.617 1.00 91.56 91 GLU A C 1
ATOM 782 O O . GLU A 1 91 ? 7.782 4.478 -15.712 1.00 91.56 91 GLU A O 1
ATOM 787 N N . LEU A 1 92 ? 7.443 6.271 -14.437 1.00 91.38 92 LEU A N 1
ATOM 788 C CA . LEU A 1 92 ? 7.135 5.531 -13.214 1.00 91.38 92 LEU A CA 1
ATOM 789 C C . LEU A 1 92 ? 5.630 5.432 -12.946 1.00 91.38 92 LEU A C 1
ATOM 791 O O . LEU A 1 92 ? 5.256 4.786 -11.962 1.00 91.38 92 LEU A O 1
ATOM 795 N N . TRP A 1 93 ? 4.787 6.067 -13.764 1.00 92.69 93 TRP A N 1
ATOM 796 C CA . TRP A 1 93 ? 3.339 6.033 -13.602 1.00 92.69 93 TRP A CA 1
ATOM 797 C C . TRP A 1 93 ? 2.790 4.643 -13.918 1.00 92.69 93 TRP A C 1
ATOM 799 O O . TRP A 1 93 ? 3.039 4.086 -14.980 1.00 92.69 93 TRP A O 1
ATOM 809 N N . VAL A 1 94 ? 2.036 4.086 -12.973 1.00 91.19 94 VAL A N 1
ATOM 810 C CA . VAL A 1 94 ? 1.442 2.744 -13.084 1.00 91.19 94 VAL A CA 1
ATOM 811 C C . VAL A 1 94 ? -0.061 2.761 -12.825 1.00 91.19 94 VAL A C 1
ATOM 813 O O . VAL A 1 94 ? -0.664 1.710 -12.661 1.00 91.19 94 VAL A O 1
ATOM 816 N N . ASP A 1 95 ? -0.684 3.935 -12.708 1.00 89.62 95 ASP A N 1
ATOM 817 C CA . ASP A 1 95 ? -2.129 4.007 -12.505 1.00 89.62 95 ASP A CA 1
ATOM 818 C C . ASP A 1 95 ? -2.872 3.957 -13.853 1.00 89.62 95 ASP A C 1
ATOM 820 O O . ASP A 1 95 ? -2.364 4.410 -14.874 1.00 89.62 95 ASP A O 1
ATOM 824 N N . ASN A 1 96 ? -4.102 3.449 -13.841 1.00 86.69 96 ASN A N 1
ATOM 825 C CA . ASN A 1 96 ? -4.997 3.374 -14.998 1.00 86.69 96 ASN A CA 1
ATOM 826 C C . ASN A 1 96 ? -5.756 4.696 -15.194 1.00 86.69 96 ASN A C 1
ATOM 828 O O . ASN A 1 96 ? -6.580 4.821 -16.098 1.00 86.69 96 ASN A O 1
ATOM 832 N N . THR A 1 97 ? -5.529 5.664 -14.307 1.00 86.75 97 THR A N 1
ATOM 833 C CA . THR A 1 97 ? -6.061 7.018 -14.409 1.00 86.75 97 THR A CA 1
ATOM 834 C C . THR A 1 97 ? -5.166 7.878 -15.296 1.00 86.75 97 THR A C 1
ATOM 836 O O . THR A 1 97 ? -3.991 7.569 -15.522 1.00 86.75 97 THR A O 1
ATOM 839 N N . ALA A 1 98 ? -5.738 8.968 -15.813 1.00 86.50 98 ALA A N 1
ATOM 840 C CA . ALA A 1 98 ? -4.983 9.947 -16.580 1.00 86.50 98 ALA A CA 1
ATOM 841 C C . ALA A 1 98 ? -3.786 10.452 -15.765 1.00 86.50 98 ALA A C 1
ATOM 843 O O . ALA A 1 98 ? -3.892 10.670 -14.554 1.00 86.50 98 ALA A O 1
ATOM 844 N N . MET A 1 99 ? -2.650 10.634 -16.441 1.00 86.44 99 MET A N 1
ATOM 845 C CA . MET A 1 99 ? -1.463 11.160 -15.784 1.00 86.44 99 MET A CA 1
ATOM 846 C C . MET A 1 99 ? -1.733 12.557 -15.219 1.00 86.44 99 MET A C 1
ATOM 848 O O . MET A 1 99 ? -2.470 13.336 -15.833 1.00 86.44 99 MET A O 1
ATOM 852 N N . PRO A 1 100 ? -1.132 12.895 -14.072 1.00 87.00 100 PRO A N 1
ATOM 853 C CA . PRO A 1 100 ? -1.288 14.216 -13.490 1.00 87.00 100 PRO A CA 1
ATOM 854 C C . PRO A 1 100 ? -0.633 15.258 -14.398 1.00 87.00 100 PRO A C 1
ATOM 856 O O . PRO A 1 100 ? 0.483 15.055 -14.872 1.00 87.00 100 PRO A O 1
ATOM 859 N N . THR A 1 101 ? -1.308 16.380 -14.620 1.00 80.88 101 THR A N 1
ATOM 860 C CA . THR A 1 101 ? -0.696 17.564 -15.231 1.00 80.88 101 THR A CA 1
ATOM 861 C C . THR A 1 101 ? -0.048 18.427 -14.147 1.00 80.88 101 THR A C 1
ATOM 863 O O . THR A 1 101 ? -0.412 18.323 -12.972 1.00 80.88 101 THR A O 1
ATOM 866 N N . LEU A 1 102 ? 0.930 19.250 -14.535 1.00 68.88 102 LEU A N 1
ATOM 867 C CA . LEU A 1 102 ? 1.500 20.288 -13.667 1.00 68.88 102 LEU A CA 1
ATOM 868 C C . LEU A 1 102 ? 0.452 21.333 -13.261 1.00 68.88 102 LEU A C 1
ATOM 870 O O . LEU A 1 102 ? -0.469 21.588 -14.071 1.00 68.88 102 LEU A O 1
#

Secondary structure (DSSP, 8-state):
-TTS-----SHHHHHHHHHT--EEEEEEEEEETTEEEEEEEEEES-GGGSPTTHHHHHHHHHHHHHHHH-GGGS-TTS-TTSS---GGGGGG---SSPPPP-

Sequence (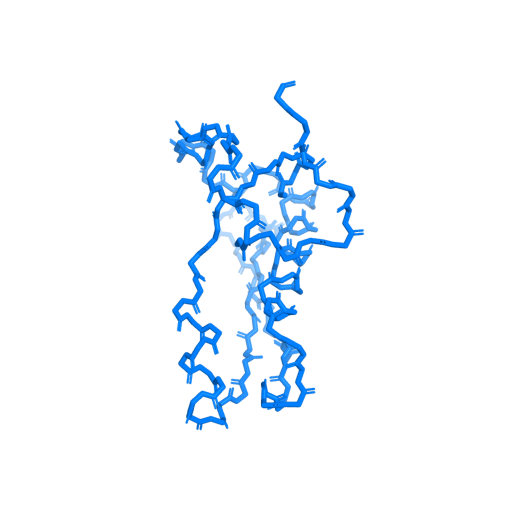102 aa):
FLNKPTGFLKGSEKFAKGQKIPVVMMTTTRTKRGHYHFEYFLLCEDPTVIPEGELIRQYVYHLEKNIQLQPELYLWSHKRWKHSWKEEYKELWVDNTAMPTL